Protein AF-A0A1A8PCF0-F1 (afdb_monomer)

Secondary structure (DSSP, 8-state):
------PPPPEEEEEEEEESPPP--HHHHS----TT-SSEEEEEEEEES--SHHHHHHHHHHHHHHS--SEEEEEES---THHHHHHHHHHHHH---EEEEEGGGGPPPPP--

Sequence (113 aa):
TVAEASEKPPGLSVGVILGQTRPVFDQELQYSRRPQDVVDVDVVTLKMNQTDPNSVITQVCELVSRSRLHGLVFADGTDQEAIAQILDFLSVQTQLPVLGVHGGSSMIMADKG

Nearest PDB structures (foldseek):
  4pe5-assembly1_B  TM=8.652E-01  e=1.620E-09  Rattus norvegicus
  6e7u-assembly1_B  TM=8.536E-01  e=1.525E-09  Rattus norvegicus
  5b3j-assembly1_C  TM=8.841E-01  e=9.446E-09  Rattus norvegicus
  6e7w-assembly1_B  TM=8.440E-01  e=5.143E-09  Rattus norvegicus
  5b3j-assembly2_D  TM=8.704E-01  e=2.998E-08  Rattus norvegicus

Foldseek 3Di:
DDPDDPPDQAEAEEEEEEEADPDDDVVVQDDDDDPPDSYHYHYHYDYHDDQPLVRVVVVVVVCVVVDVHQAYEYEYPEQALVSCVSQVVVCVVSVHHYHYDYHNVNDDDDPPD

Solvent-accessible surface area (backbone atoms only — not comparable to full-atom values): 6687 Å² total; per-residue (Å²): 135,82,79,80,73,85,72,75,56,54,76,45,32,34,36,40,38,39,24,54,49,80,94,74,59,72,78,78,64,53,70,81,83,53,97,84,55,73,56,44,69,44,68,48,76,46,82,35,88,55,74,52,72,66,51,44,53,52,53,51,51,50,50,55,74,76,38,86,57,68,28,38,38,37,32,29,58,42,89,43,57,66,46,25,55,52,47,52,52,46,22,68,76,68,71,35,55,64,44,45,77,30,45,10,32,46,49,81,80,75,80,89,123

Mean predicted aligned error: 6.26 Å

Organism: NCBI:txid704102

pLDDT: mean 87.86, std 12.55, range [42.16, 97.0]

Radius of gyration: 16.6 Å; Cα contacts (8 Å, |Δi|>4): 179; chains: 1; bounding box: 47×28×53 Å

Structure (mmCIF, N/CA/C/O backbone):
data_AF-A0A1A8PCF0-F1
#
_entry.id   AF-A0A1A8PCF0-F1
#
loop_
_atom_site.group_PDB
_atom_site.id
_atom_site.type_symbol
_atom_site.label_atom_id
_atom_site.label_alt_id
_atom_site.label_comp_id
_atom_site.label_asym_id
_atom_site.label_entity_id
_atom_site.label_seq_id
_atom_site.pdbx_PDB_ins_code
_atom_site.Cartn_x
_atom_site.Cartn_y
_atom_site.Cartn_z
_atom_site.occupancy
_atom_site.B_iso_or_equiv
_atom_site.auth_seq_id
_atom_site.auth_comp_id
_atom_site.auth_asym_id
_atom_site.auth_atom_id
_atom_site.pdbx_PDB_model_num
ATOM 1 N N . THR A 1 1 ? 19.621 -12.624 -40.838 1.00 42.16 1 THR A N 1
ATOM 2 C CA . THR A 1 1 ? 19.572 -12.927 -39.396 1.00 42.16 1 THR A CA 1
ATOM 3 C C . THR A 1 1 ? 19.255 -11.635 -38.681 1.00 42.16 1 THR A C 1
ATOM 5 O O . THR A 1 1 ? 20.073 -10.727 -38.688 1.00 42.16 1 THR A O 1
ATOM 8 N N . VAL A 1 2 ? 18.019 -11.477 -38.207 1.00 44.75 2 VAL A N 1
ATOM 9 C CA . VAL A 1 2 ? 17.646 -10.302 -37.407 1.00 44.75 2 VAL A CA 1
ATOM 10 C C . VAL A 1 2 ? 18.209 -10.550 -36.014 1.00 44.75 2 VAL A C 1
ATOM 12 O O . VAL A 1 2 ? 17.939 -11.600 -35.438 1.00 44.75 2 VAL A O 1
ATOM 15 N N . ALA A 1 3 ? 19.068 -9.655 -35.532 1.00 48.28 3 ALA A N 1
ATOM 16 C CA . ALA A 1 3 ? 19.566 -9.711 -34.167 1.00 48.28 3 ALA A CA 1
ATOM 17 C C . ALA A 1 3 ? 18.365 -9.571 -33.224 1.00 48.28 3 ALA A C 1
ATOM 19 O O . ALA A 1 3 ? 17.664 -8.561 -33.284 1.00 48.28 3 ALA A O 1
ATOM 20 N N . GLU A 1 4 ? 18.108 -10.587 -32.401 1.00 52.72 4 GLU A N 1
ATOM 21 C CA . GLU A 1 4 ? 17.192 -10.463 -31.271 1.00 52.72 4 GLU A CA 1
ATOM 22 C C . GLU A 1 4 ? 17.738 -9.341 -30.390 1.00 52.72 4 GLU A C 1
ATOM 24 O O . GLU A 1 4 ? 18.803 -9.461 -29.779 1.00 52.72 4 GLU A O 1
ATOM 29 N N . ALA A 1 5 ? 17.054 -8.198 -30.396 1.00 55.16 5 ALA A N 1
ATOM 30 C CA . ALA A 1 5 ? 17.300 -7.180 -29.399 1.00 55.16 5 ALA A CA 1
ATOM 31 C C . ALA A 1 5 ? 17.076 -7.856 -28.044 1.00 55.16 5 ALA A C 1
ATOM 33 O O . ALA A 1 5 ? 16.012 -8.423 -27.810 1.00 55.16 5 ALA A O 1
ATOM 34 N N . SER A 1 6 ? 18.094 -7.841 -27.183 1.00 60.41 6 SER A N 1
ATOM 35 C CA . SER A 1 6 ? 17.974 -8.255 -25.786 1.00 60.41 6 SER A CA 1
ATOM 36 C C . SER A 1 6 ? 17.006 -7.291 -25.103 1.00 60.41 6 SER A C 1
ATOM 38 O O . SER A 1 6 ? 17.423 -6.293 -24.514 1.00 60.41 6 SER A O 1
ATOM 40 N N . GLU A 1 7 ? 15.709 -7.532 -25.262 1.00 67.56 7 GLU A N 1
ATOM 41 C CA . GLU A 1 7 ? 14.659 -6.710 -24.688 1.00 67.56 7 GLU A CA 1
ATOM 42 C C . GLU A 1 7 ? 14.766 -6.835 -23.167 1.00 67.56 7 GLU A C 1
ATOM 44 O O . GLU A 1 7 ? 14.759 -7.934 -22.606 1.00 67.56 7 GLU A O 1
ATOM 49 N N . LYS A 1 8 ? 14.982 -5.701 -22.491 1.00 75.00 8 LYS A N 1
ATOM 50 C CA . LYS A 1 8 ? 15.029 -5.673 -21.030 1.00 75.00 8 LYS A CA 1
ATOM 51 C C . LYS A 1 8 ? 13.683 -6.215 -20.522 1.00 75.00 8 LYS A C 1
ATOM 53 O O . LYS A 1 8 ? 12.656 -5.762 -21.028 1.00 75.00 8 LYS A O 1
ATOM 58 N N . PRO A 1 9 ? 13.664 -7.136 -19.540 1.00 82.69 9 PRO A N 1
ATOM 59 C CA . PRO A 1 9 ? 12.409 -7.637 -18.996 1.00 82.69 9 PRO A CA 1
ATOM 60 C C . PRO A 1 9 ? 11.531 -6.468 -18.518 1.00 82.69 9 PRO A C 1
ATOM 62 O O . PRO A 1 9 ? 12.070 -5.485 -17.989 1.00 82.69 9 PRO A O 1
ATOM 65 N N . PRO A 1 10 ? 10.201 -6.538 -18.710 1.00 89.69 10 PRO A N 1
ATOM 66 C CA . PRO A 1 10 ? 9.280 -5.521 -18.221 1.00 89.69 10 PRO A CA 1
ATOM 67 C C . PRO A 1 10 ? 9.468 -5.303 -16.718 1.00 89.69 10 PRO A C 1
ATOM 69 O O . PRO A 1 10 ? 9.620 -6.258 -15.957 1.00 89.69 10 PRO A O 1
ATOM 72 N N . GLY A 1 11 ? 9.464 -4.038 -16.301 1.00 90.94 11 GLY A N 1
ATOM 73 C CA . GLY A 1 11 ? 9.557 -3.665 -14.893 1.00 90.94 11 GLY A CA 1
ATOM 74 C C . GLY A 1 11 ? 8.195 -3.718 -14.206 1.00 90.94 11 GLY A C 1
ATOM 75 O O . GLY A 1 11 ? 7.201 -3.270 -14.773 1.00 90.94 11 GLY A O 1
ATOM 76 N N . LEU A 1 12 ? 8.163 -4.214 -12.974 1.00 93.62 12 LEU A N 1
ATOM 77 C CA . LEU A 1 12 ? 7.002 -4.205 -12.091 1.00 93.62 12 LEU A CA 1
ATOM 78 C C . LEU A 1 12 ? 7.427 -3.640 -10.736 1.00 93.62 12 LEU A C 1
ATOM 80 O O . LEU A 1 12 ? 8.208 -4.258 -10.032 1.00 93.62 12 LEU A O 1
ATOM 84 N N . SER A 1 13 ? 6.896 -2.487 -10.351 1.00 95.19 13 SER A N 1
A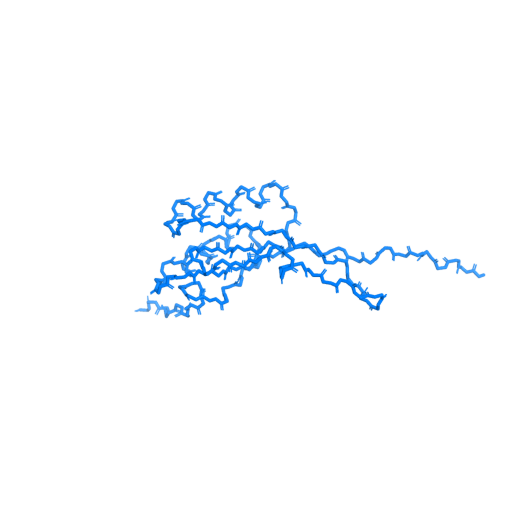TOM 85 C CA . SER A 1 13 ? 7.158 -1.872 -9.041 1.00 95.19 13 SER A CA 1
ATOM 86 C C . SER A 1 13 ? 5.911 -1.957 -8.166 1.00 95.19 13 SER A C 1
ATOM 88 O O . SER A 1 13 ? 4.838 -1.524 -8.594 1.00 95.19 13 SER A O 1
ATOM 90 N N . VAL A 1 14 ? 6.038 -2.530 -6.970 1.00 95.81 14 VAL A N 1
ATOM 91 C CA . VAL A 1 14 ? 4.942 -2.733 -6.012 1.00 95.81 14 VAL A CA 1
ATOM 92 C C . VAL A 1 14 ? 5.300 -2.068 -4.690 1.00 95.81 14 VAL A C 1
ATOM 94 O O . VAL A 1 14 ? 6.380 -2.290 -4.145 1.00 95.81 14 VAL A O 1
ATOM 97 N N . GLY A 1 15 ? 4.384 -1.260 -4.159 1.00 95.94 15 GLY A N 1
ATOM 98 C CA . GLY A 1 15 ? 4.527 -0.702 -2.818 1.00 95.94 15 GLY A CA 1
ATOM 99 C C . GLY A 1 15 ? 4.014 -1.689 -1.773 1.00 95.94 15 GLY A C 1
ATOM 100 O O . GLY A 1 15 ? 2.891 -2.167 -1.895 1.00 95.94 15 GLY A O 1
ATOM 101 N N . VAL A 1 16 ? 4.807 -1.986 -0.748 1.00 95.62 16 VAL A N 1
ATOM 102 C CA . VAL A 1 16 ? 4.413 -2.836 0.385 1.00 95.62 16 VAL A CA 1
ATOM 103 C C . VAL A 1 16 ? 4.380 -1.983 1.641 1.00 95.62 16 VAL A C 1
ATOM 105 O O . VAL A 1 16 ? 5.405 -1.456 2.070 1.00 95.62 16 VAL A O 1
ATOM 108 N N . ILE A 1 17 ? 3.199 -1.848 2.235 1.00 95.56 17 ILE A N 1
ATOM 109 C CA . ILE A 1 17 ? 2.974 -1.010 3.408 1.00 95.56 17 ILE A CA 1
ATOM 110 C C . ILE A 1 17 ? 2.633 -1.893 4.603 1.00 95.56 17 ILE A C 1
ATOM 112 O O . ILE A 1 17 ? 1.712 -2.707 4.547 1.00 95.56 17 ILE A O 1
ATOM 116 N N . LEU A 1 18 ? 3.388 -1.716 5.686 1.00 95.69 18 LEU A N 1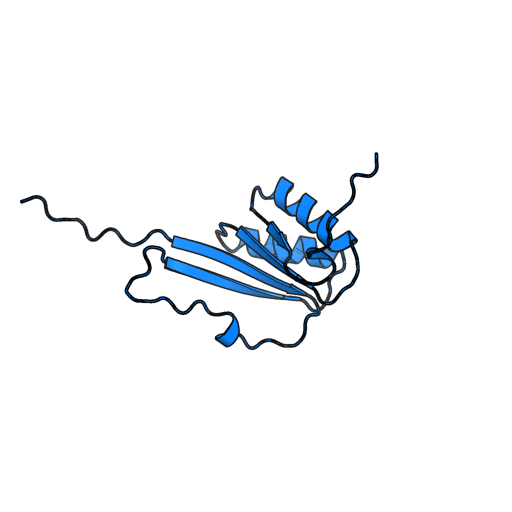
ATOM 117 C CA . LEU A 1 18 ? 3.238 -2.452 6.936 1.00 95.69 18 LEU A CA 1
ATOM 118 C C . LEU A 1 18 ? 2.879 -1.475 8.060 1.00 95.69 18 LEU A C 1
ATOM 120 O O . LEU A 1 18 ? 3.739 -0.735 8.542 1.00 95.69 18 LEU A O 1
ATOM 124 N N . GLY A 1 19 ? 1.610 -1.449 8.463 1.00 94.75 19 GLY A N 1
ATOM 125 C CA . GLY A 1 19 ? 1.093 -0.558 9.502 1.00 94.75 19 GLY A CA 1
ATOM 126 C C . GLY A 1 19 ? 0.871 -1.269 10.830 1.00 94.75 19 GLY A C 1
ATOM 127 O O . GLY A 1 19 ? 0.013 -2.128 10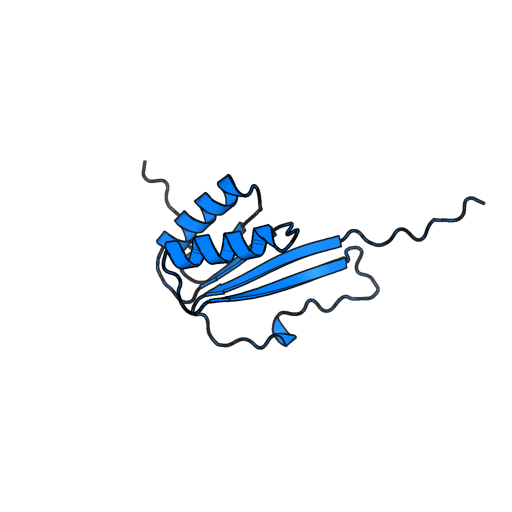.935 1.00 94.75 19 GLY A O 1
ATOM 128 N N . GLN A 1 20 ? 1.604 -0.914 11.884 1.00 92.81 20 GLN A N 1
ATOM 129 C CA . GLN A 1 20 ? 1.428 -1.534 13.212 1.00 92.81 20 GLN A CA 1
ATOM 130 C C . GLN A 1 20 ? 1.550 -3.074 13.229 1.00 92.81 20 GLN A C 1
ATOM 132 O O . GLN A 1 20 ? 1.066 -3.734 14.146 1.00 92.81 20 GLN A O 1
ATOM 137 N N . THR A 1 21 ? 2.205 -3.671 12.231 1.00 90.50 21 THR A N 1
ATOM 138 C CA . THR A 1 21 ? 2.487 -5.108 12.215 1.00 90.50 21 THR A CA 1
ATOM 139 C C . THR A 1 21 ? 3.644 -5.435 13.159 1.00 90.50 21 THR A C 1
ATOM 141 O O . THR A 1 21 ? 4.342 -4.557 13.674 1.00 90.50 21 THR A O 1
ATOM 144 N N . ARG A 1 22 ? 3.916 -6.731 13.347 1.00 88.19 22 ARG A N 1
ATOM 145 C CA . ARG A 1 22 ? 5.174 -7.161 13.972 1.00 88.19 22 ARG A CA 1
ATOM 146 C C . ARG A 1 22 ? 6.373 -6.628 13.168 1.00 88.19 22 ARG A C 1
ATOM 148 O O . ARG A 1 22 ? 6.241 -6.457 11.953 1.00 88.19 22 ARG A O 1
ATOM 155 N N . PRO A 1 23 ? 7.530 -6.383 13.810 1.00 83.75 23 PRO A N 1
ATOM 156 C CA . PRO A 1 23 ? 8.741 -6.002 13.094 1.00 83.75 23 PRO A CA 1
ATOM 157 C C . PRO A 1 23 ? 9.125 -7.069 12.063 1.00 83.75 23 PRO A C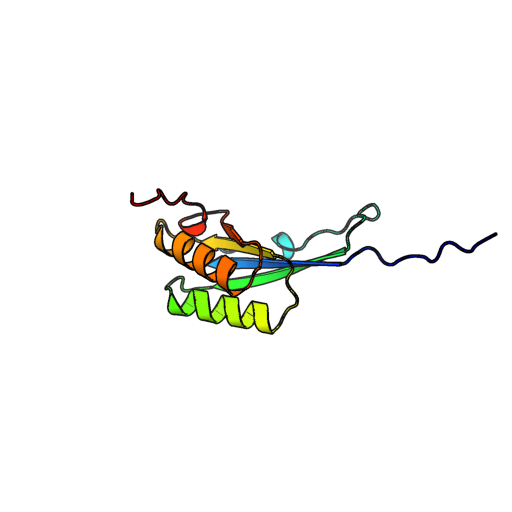 1
ATOM 159 O O . PRO A 1 23 ? 9.227 -8.244 12.407 1.00 83.75 23 PRO A O 1
ATOM 162 N N . VAL A 1 24 ? 9.348 -6.641 10.821 1.00 84.50 24 VAL A N 1
ATOM 163 C CA . VAL A 1 24 ? 9.852 -7.468 9.713 1.00 84.50 24 VAL A CA 1
ATOM 164 C C . VAL A 1 24 ? 11.149 -6.842 9.212 1.00 84.50 24 VAL A C 1
ATOM 166 O O . VAL A 1 24 ? 11.229 -5.610 9.098 1.00 84.50 24 VAL A O 1
ATOM 169 N N . PHE A 1 25 ? 12.175 -7.648 8.939 1.00 85.00 25 PHE A N 1
ATOM 170 C CA . PHE A 1 25 ? 13.437 -7.140 8.404 1.00 85.00 25 PHE A CA 1
ATOM 171 C C . PHE A 1 25 ? 13.311 -6.845 6.907 1.00 85.00 25 PHE A C 1
ATOM 173 O O . PHE A 1 25 ? 12.656 -7.578 6.173 1.00 85.00 25 PHE A O 1
ATOM 180 N N . ASP A 1 26 ? 13.971 -5.789 6.425 1.00 81.19 26 ASP A N 1
ATOM 181 C CA . ASP A 1 26 ? 13.859 -5.370 5.014 1.00 81.19 26 ASP A CA 1
ATOM 182 C C . ASP A 1 26 ? 14.298 -6.474 4.045 1.00 81.19 26 ASP A C 1
ATOM 184 O O . ASP A 1 26 ? 13.782 -6.586 2.939 1.00 81.19 26 ASP A O 1
ATOM 188 N N . GLN A 1 27 ? 15.214 -7.333 4.485 1.00 81.31 27 GLN A N 1
ATOM 189 C CA . GLN A 1 27 ? 15.726 -8.457 3.709 1.00 81.31 27 GLN A CA 1
ATOM 190 C C . GLN A 1 27 ? 14.678 -9.555 3.472 1.00 81.31 27 GLN A C 1
ATOM 192 O O . GLN A 1 27 ? 14.762 -10.263 2.475 1.00 81.31 27 GLN A O 1
ATOM 197 N N . GLU A 1 28 ? 13.673 -9.668 4.345 1.00 83.00 28 GLU A N 1
ATOM 198 C CA . GLU A 1 28 ? 12.536 -10.585 4.170 1.00 83.00 28 GLU A CA 1
ATOM 199 C C 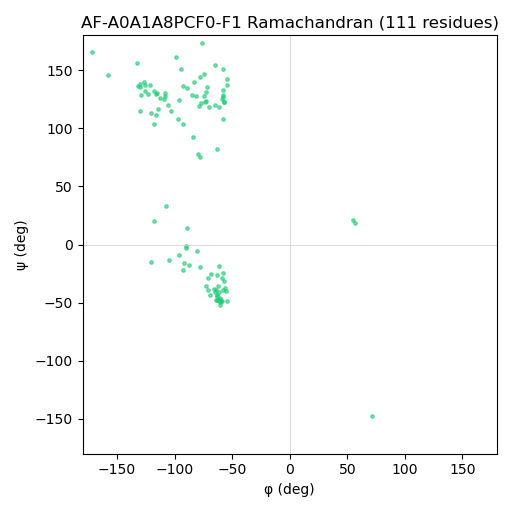. GLU A 1 28 ? 11.506 -10.048 3.167 1.00 83.00 28 GLU A C 1
ATOM 201 O O . GLU A 1 28 ? 10.708 -10.811 2.630 1.00 83.00 28 GLU A O 1
ATOM 206 N N . LEU A 1 29 ? 11.526 -8.739 2.907 1.00 81.06 29 LEU A N 1
ATOM 207 C CA . LEU A 1 29 ? 10.601 -8.056 1.999 1.00 81.06 29 LEU A CA 1
ATOM 208 C C . LEU A 1 29 ? 11.184 -7.884 0.592 1.00 81.06 29 LEU A C 1
ATOM 210 O O . LEU A 1 29 ? 10.474 -7.490 -0.331 1.00 81.06 29 LEU A O 1
ATOM 214 N N . GLN A 1 30 ? 12.470 -8.186 0.411 1.00 81.12 30 GLN A N 1
ATOM 215 C CA . GLN A 1 30 ? 13.124 -8.106 -0.887 1.00 81.12 30 GLN A CA 1
ATOM 216 C C . GLN A 1 30 ? 12.706 -9.266 -1.786 1.00 81.12 30 GLN A C 1
ATOM 218 O O . GLN A 1 30 ? 12.851 -10.444 -1.449 1.00 81.12 30 GLN A O 1
ATOM 223 N N . TYR A 1 31 ? 12.258 -8.926 -2.991 1.00 83.12 31 TYR A N 1
ATOM 224 C CA . TYR A 1 31 ? 12.061 -9.917 -4.032 1.00 83.12 31 TYR A CA 1
ATOM 225 C C . TYR A 1 31 ? 13.416 -10.446 -4.517 1.00 83.12 31 TYR A C 1
ATOM 227 O O . TYR A 1 31 ? 14.247 -9.712 -5.050 1.00 83.12 31 TYR A O 1
ATOM 235 N N . SER A 1 32 ? 13.640 -11.747 -4.343 1.00 83.44 32 SER A N 1
ATOM 236 C CA . SER A 1 32 ? 14.837 -12.415 -4.850 1.00 83.44 32 SER A CA 1
ATOM 237 C C . SER A 1 32 ? 14.636 -12.804 -6.310 1.00 83.44 32 SER A C 1
ATOM 239 O O . SER A 1 32 ? 14.130 -13.891 -6.602 1.00 83.44 32 SER A O 1
ATOM 241 N N . ARG A 1 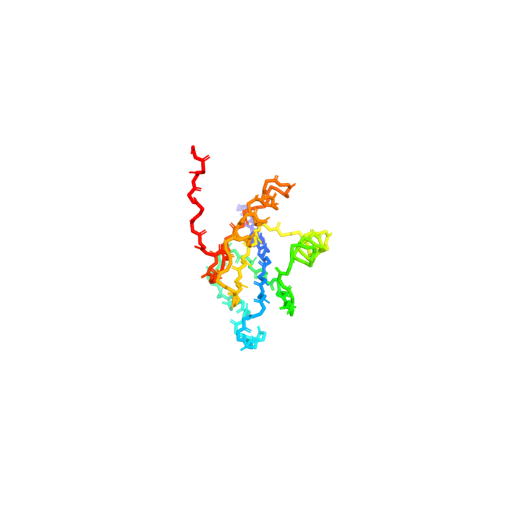33 ? 15.048 -11.911 -7.218 1.00 80.12 33 ARG A N 1
ATOM 242 C CA . ARG A 1 33 ? 15.003 -12.151 -8.663 1.00 80.12 33 ARG A CA 1
ATOM 243 C C . ARG A 1 33 ? 15.803 -13.399 -9.030 1.00 80.12 33 ARG A C 1
ATOM 245 O O . ARG A 1 33 ? 16.989 -13.521 -8.717 1.00 80.12 33 ARG A O 1
ATOM 252 N N . ARG A 1 34 ? 15.162 -14.316 -9.742 1.00 84.31 34 ARG A N 1
ATOM 253 C CA . ARG A 1 34 ? 15.767 -15.515 -10.316 1.00 84.31 34 ARG A CA 1
ATOM 254 C C . ARG A 1 34 ? 16.183 -15.235 -11.763 1.00 84.31 34 ARG A C 1
ATOM 256 O O . ARG A 1 34 ? 15.533 -14.453 -12.454 1.00 84.31 34 ARG A O 1
ATOM 263 N N . PRO A 1 35 ? 17.225 -15.910 -12.281 1.00 79.69 35 PRO A N 1
ATOM 264 C CA . PRO A 1 35 ? 17.685 -15.713 -13.661 1.00 79.69 35 PRO A CA 1
ATOM 265 C C . PRO A 1 35 ? 16.617 -15.975 -14.735 1.00 79.69 35 PRO A C 1
ATOM 267 O O . PRO A 1 35 ? 16.707 -15.441 -15.833 1.00 79.69 35 PRO A O 1
ATOM 270 N N . GLN A 1 36 ? 15.621 -16.798 -14.409 1.00 84.19 36 GLN A N 1
ATOM 271 C CA . GLN A 1 36 ? 14.513 -17.190 -15.282 1.00 84.19 36 GLN A CA 1
ATOM 272 C C . GLN A 1 36 ? 13.288 -16.266 -15.193 1.00 84.19 36 GLN A C 1
ATOM 274 O O . GLN A 1 36 ? 12.300 -16.508 -15.885 1.00 84.19 36 GLN A O 1
ATOM 279 N N . ASP A 1 37 ? 13.322 -15.242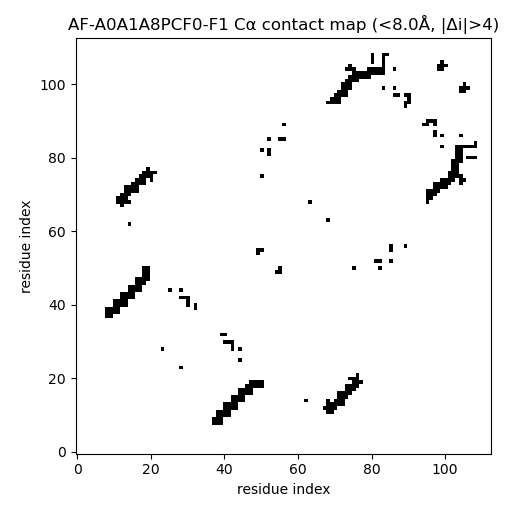 -14.337 1.00 84.38 37 ASP A N 1
ATOM 280 C CA . ASP A 1 37 ? 12.186 -14.341 -14.171 1.00 84.38 37 ASP A CA 1
ATOM 281 C C . ASP A 1 37 ? 12.053 -13.424 -15.386 1.00 84.38 37 ASP A C 1
ATOM 283 O O . ASP A 1 37 ? 12.964 -12.666 -15.744 1.00 84.38 37 ASP A O 1
ATOM 287 N N . VAL A 1 38 ? 10.871 -13.486 -15.995 1.00 89.00 38 VAL A N 1
ATOM 288 C CA . VAL A 1 38 ? 10.496 -12.704 -17.179 1.00 89.00 38 VAL A CA 1
ATOM 289 C C . VAL A 1 38 ? 10.081 -11.268 -16.843 1.00 89.00 38 VAL A C 1
ATOM 291 O O . VAL A 1 38 ? 9.864 -10.480 -17.752 1.00 89.00 38 VAL A O 1
ATOM 294 N N . VAL A 1 39 ? 9.990 -10.917 -15.555 1.00 89.56 39 VAL A N 1
ATOM 295 C CA . VAL A 1 39 ? 9.653 -9.577 -15.047 1.00 89.56 39 VAL A CA 1
ATOM 296 C C . VAL A 1 39 ? 10.741 -9.129 -14.070 1.00 89.56 39 VAL A C 1
ATOM 298 O O . VAL A 1 39 ? 11.247 -9.928 -13.282 1.00 89.56 39 VAL A O 1
ATOM 301 N N . ASP A 1 40 ? 11.112 -7.854 -14.126 1.00 89.88 40 ASP A N 1
ATOM 302 C CA . ASP A 1 40 ? 12.012 -7.211 -13.169 1.00 89.88 40 ASP A CA 1
ATOM 303 C C . ASP A 1 40 ? 11.183 -6.563 -12.053 1.00 89.88 40 ASP A C 1
ATOM 305 O O . ASP A 1 40 ? 10.531 -5.544 -12.281 1.00 89.88 40 ASP A O 1
ATOM 309 N N . VAL A 1 41 ? 11.136 -7.194 -10.877 1.00 91.62 41 VAL A N 1
ATOM 310 C CA . VAL A 1 41 ? 10.270 -6.763 -9.770 1.00 91.62 41 VAL A CA 1
ATOM 311 C C . VAL A 1 41 ? 11.040 -5.891 -8.782 1.00 91.62 41 VAL A C 1
ATOM 313 O O . VAL A 1 41 ? 12.038 -6.322 -8.208 1.00 91.62 41 VAL A O 1
ATOM 316 N N . ASP A 1 42 ? 10.524 -4.692 -8.541 1.00 92.19 42 ASP A N 1
ATOM 317 C CA . ASP A 1 42 ? 10.973 -3.743 -7.529 1.00 92.19 42 ASP A CA 1
ATOM 318 C C . ASP A 1 42 ? 9.939 -3.659 -6.396 1.00 92.19 42 ASP A C 1
ATOM 320 O O . ASP A 1 42 ? 8.739 -3.505 -6.639 1.00 92.19 42 ASP A O 1
ATOM 324 N N . VAL A 1 43 ? 10.397 -3.775 -5.150 1.00 93.06 43 VAL A N 1
ATOM 325 C CA . VAL A 1 43 ? 9.532 -3.741 -3.963 1.00 93.06 43 VAL A CA 1
ATOM 326 C C . VAL A 1 43 ? 9.887 -2.525 -3.124 1.00 93.06 43 VAL A C 1
ATOM 328 O O . VAL A 1 43 ? 10.942 -2.477 -2.490 1.00 93.06 43 VAL A O 1
ATOM 331 N N . VAL A 1 44 ? 8.976 -1.554 -3.073 1.00 93.81 44 VAL A N 1
ATOM 332 C CA . VAL A 1 44 ? 9.148 -0.333 -2.282 1.00 93.81 44 VAL A CA 1
ATOM 333 C C . VAL A 1 44 ? 8.437 -0.505 -0.946 1.00 93.81 44 VAL A C 1
ATOM 335 O O . VAL A 1 44 ? 7.212 -0.516 -0.880 1.00 93.81 44 VAL A O 1
ATOM 338 N N . THR A 1 45 ? 9.203 -0.656 0.132 1.00 93.00 45 THR A N 1
ATOM 339 C CA . THR A 1 45 ? 8.645 -0.900 1.470 1.00 93.00 45 THR A CA 1
ATOM 340 C C . THR A 1 45 ? 8.430 0.400 2.244 1.00 93.00 45 THR A C 1
ATOM 342 O O . THR A 1 45 ? 9.325 1.243 2.308 1.00 93.00 45 THR A O 1
ATOM 345 N N . LEU A 1 46 ? 7.283 0.519 2.915 1.00 93.62 46 LEU A N 1
ATOM 346 C CA . LEU A 1 46 ? 6.972 1.580 3.870 1.00 93.62 46 LEU A CA 1
ATOM 347 C C . LEU A 1 46 ? 6.459 0.982 5.185 1.00 93.62 46 LEU A C 1
ATOM 349 O O . LEU A 1 46 ? 5.529 0.179 5.195 1.00 93.62 46 LEU A O 1
ATOM 353 N N . LYS A 1 47 ? 7.049 1.388 6.311 1.00 93.56 47 LYS A N 1
ATOM 354 C CA . LYS A 1 47 ? 6.620 0.961 7.651 1.00 93.56 47 LYS A CA 1
ATOM 355 C C . LYS A 1 47 ? 5.952 2.126 8.367 1.00 93.56 47 LYS A C 1
ATOM 357 O O . LYS A 1 47 ? 6.539 3.200 8.472 1.00 93.56 47 LYS A O 1
ATOM 362 N N . MET A 1 48 ? 4.745 1.899 8.874 1.00 92.06 48 MET A N 1
ATOM 363 C CA . MET A 1 48 ? 3.911 2.915 9.509 1.00 92.06 48 MET A CA 1
ATOM 364 C C . MET A 1 48 ? 3.644 2.565 10.972 1.00 92.06 48 MET A C 1
ATOM 366 O O . MET A 1 48 ? 3.227 1.456 11.300 1.00 92.06 48 MET A O 1
ATOM 370 N N . ASN A 1 49 ? 3.827 3.542 11.859 1.00 89.06 49 ASN A N 1
ATOM 371 C CA . ASN A 1 49 ? 3.537 3.379 13.289 1.00 89.06 49 ASN A CA 1
ATOM 372 C C . ASN A 1 49 ? 2.073 3.695 13.642 1.00 89.06 49 ASN A C 1
ATOM 374 O O . ASN A 1 49 ? 1.595 3.321 14.713 1.00 89.06 49 ASN A O 1
ATOM 378 N N . GLN A 1 50 ? 1.368 4.402 12.758 1.00 90.75 50 GLN A N 1
ATOM 379 C CA . GLN A 1 50 ? -0.015 4.831 12.938 1.00 90.75 50 GLN A CA 1
ATOM 380 C C . GLN A 1 50 ? -0.821 4.491 11.690 1.00 90.75 50 GLN A C 1
ATOM 382 O O . GLN A 1 50 ? -0.357 4.690 10.568 1.00 90.75 50 GLN A O 1
ATOM 387 N N . THR A 1 51 ? -2.020 3.972 11.916 1.00 92.81 51 THR A N 1
ATOM 388 C CA . THR A 1 51 ? -2.977 3.535 10.893 1.00 92.81 51 THR A CA 1
ATOM 389 C C . THR A 1 51 ? -4.275 4.340 10.968 1.00 92.81 51 THR A C 1
ATOM 391 O O . THR A 1 51 ? -5.302 3.915 10.454 1.00 92.81 51 THR A O 1
ATOM 394 N N . ASP A 1 52 ? -4.257 5.524 11.589 1.00 92.88 52 ASP A N 1
ATOM 395 C CA . ASP A 1 52 ? -5.397 6.435 11.506 1.00 92.88 52 ASP A CA 1
ATOM 396 C C . ASP A 1 52 ? -5.596 6.928 10.053 1.00 92.88 52 ASP A C 1
ATOM 398 O O . ASP A 1 52 ? -4.632 6.968 9.277 1.00 92.88 52 ASP A O 1
ATOM 402 N N . PRO A 1 53 ? -6.822 7.331 9.665 1.00 91.88 53 PRO A N 1
ATOM 403 C CA . PRO A 1 53 ? -7.144 7.638 8.273 1.00 91.88 53 PRO A CA 1
ATOM 404 C C . PRO A 1 53 ? -6.240 8.690 7.626 1.00 91.88 53 PRO A C 1
ATOM 406 O O . PRO A 1 53 ? -5.832 8.531 6.475 1.00 91.88 53 PRO A O 1
ATOM 409 N N . ASN A 1 54 ? -5.887 9.746 8.365 1.00 94.12 54 ASN A N 1
ATOM 410 C CA . ASN A 1 54 ? -5.059 10.826 7.832 1.00 94.12 54 ASN A CA 1
ATOM 411 C C . ASN A 1 54 ? -3.630 10.348 7.581 1.00 94.12 54 ASN A C 1
ATOM 413 O O . ASN A 1 54 ? -3.064 10.642 6.524 1.00 94.12 54 ASN A O 1
ATOM 417 N N . SER A 1 55 ? -3.062 9.593 8.524 1.00 94.56 55 SER A N 1
ATOM 418 C CA . SER A 1 55 ? -1.730 9.008 8.374 1.00 94.56 55 SER A CA 1
ATOM 419 C C . SER A 1 55 ? -1.662 8.062 7.178 1.00 94.56 55 SER A C 1
ATOM 421 O O . SER A 1 55 ? -0.750 8.195 6.363 1.00 94.56 55 SER A O 1
ATOM 423 N N . VAL A 1 56 ? -2.634 7.150 7.031 1.00 94.69 56 VAL A N 1
ATOM 424 C CA . VAL A 1 56 ? -2.686 6.189 5.911 1.00 94.69 56 VAL A CA 1
ATOM 425 C C . VAL A 1 56 ? -2.765 6.911 4.571 1.00 94.69 56 VAL A C 1
ATOM 427 O O . VAL A 1 56 ? -1.923 6.676 3.707 1.00 94.69 56 VAL A O 1
ATOM 430 N N . ILE A 1 57 ? -3.716 7.835 4.408 1.00 95.12 57 ILE A N 1
ATOM 431 C CA . ILE A 1 57 ? -3.888 8.576 3.151 1.00 95.12 57 ILE A CA 1
ATOM 432 C C . ILE A 1 57 ? -2.622 9.364 2.816 1.00 95.12 57 ILE A C 1
ATOM 434 O O . 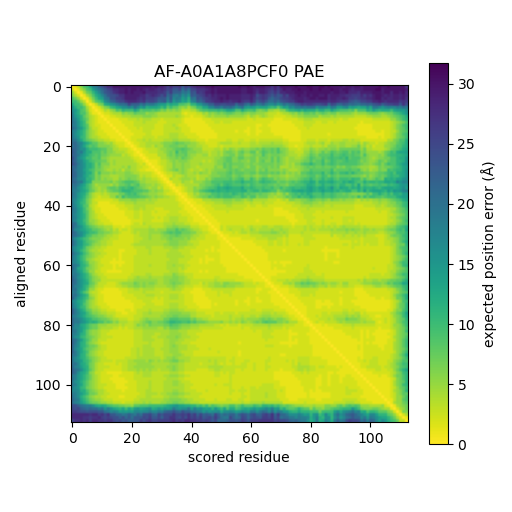ILE A 1 57 ? -2.123 9.273 1.698 1.00 95.12 57 ILE A O 1
ATOM 438 N N . THR A 1 58 ? -2.073 10.107 3.780 1.00 95.44 58 THR A N 1
ATOM 439 C CA . THR A 1 58 ? -0.897 10.956 3.547 1.00 95.44 58 THR A CA 1
ATOM 440 C C . THR A 1 58 ? 0.299 10.126 3.096 1.00 95.44 58 THR A C 1
ATOM 442 O O . THR A 1 58 ? 0.925 10.444 2.088 1.00 95.44 58 THR A O 1
ATOM 445 N N . GLN A 1 59 ? 0.595 9.042 3.810 1.00 95.50 59 GLN A N 1
ATOM 446 C CA . GLN A 1 59 ? 1.770 8.222 3.537 1.00 95.50 59 GLN A CA 1
ATOM 447 C C . GLN A 1 59 ? 1.643 7.413 2.244 1.00 95.50 59 GLN A C 1
ATOM 449 O O . GLN A 1 59 ? 2.608 7.327 1.484 1.00 95.50 59 GLN A O 1
ATOM 454 N N . VAL A 1 60 ? 0.456 6.873 1.947 1.00 94.56 60 VAL A N 1
ATOM 455 C CA . VAL A 1 60 ? 0.206 6.202 0.663 1.00 94.56 60 VAL A CA 1
ATOM 456 C C . VAL A 1 60 ? 0.336 7.200 -0.485 1.00 94.56 60 VAL A C 1
ATOM 458 O O . VAL A 1 60 ? 1.040 6.923 -1.453 1.00 94.56 60 VAL A O 1
ATOM 461 N N . CYS A 1 61 ? -0.283 8.378 -0.381 1.00 94.25 61 CYS A N 1
ATOM 462 C CA . CYS A 1 61 ? -0.186 9.412 -1.411 1.00 94.25 61 CYS A CA 1
ATOM 463 C C . CYS A 1 61 ? 1.255 9.889 -1.617 1.00 94.25 61 CYS A C 1
ATOM 465 O O . CYS A 1 61 ? 1.681 10.060 -2.759 1.00 94.25 61 CYS A O 1
ATOM 467 N N . GLU A 1 62 ? 2.028 10.071 -0.542 1.00 95.31 62 GLU A N 1
ATOM 468 C CA . GLU A 1 62 ? 3.443 10.425 -0.649 1.00 95.31 62 GLU A CA 1
ATOM 469 C C . GLU A 1 62 ? 4.216 9.337 -1.408 1.00 95.31 62 GLU A C 1
ATOM 471 O O . GLU A 1 62 ? 4.923 9.645 -2.371 1.00 95.31 62 GLU A O 1
ATOM 476 N N . LEU A 1 63 ? 4.029 8.067 -1.040 1.00 95.56 63 LEU A N 1
ATOM 477 C CA . LEU A 1 63 ? 4.671 6.934 -1.703 1.00 95.56 63 LEU A CA 1
ATOM 478 C C . LEU A 1 63 ? 4.312 6.872 -3.197 1.00 95.56 63 LEU A C 1
ATOM 480 O O . LEU A 1 63 ? 5.202 6.794 -4.043 1.00 95.56 63 LEU A O 1
ATOM 484 N N . VAL A 1 64 ? 3.024 6.975 -3.526 1.00 93.88 64 VAL A N 1
ATOM 485 C CA . VAL A 1 64 ? 2.525 6.972 -4.911 1.00 93.88 64 VAL A CA 1
ATOM 486 C C . VAL A 1 64 ? 3.059 8.167 -5.706 1.00 93.88 64 VAL A C 1
ATOM 488 O O . VAL A 1 64 ? 3.373 8.033 -6.885 1.00 93.88 64 VAL A O 1
ATOM 491 N N . SER A 1 65 ? 3.219 9.337 -5.082 1.00 93.94 65 SER A N 1
ATOM 492 C CA . SER A 1 65 ? 3.763 10.520 -5.764 1.00 93.94 65 SER A CA 1
ATOM 493 C C . SER A 1 65 ? 5.261 10.407 -6.077 1.00 93.94 65 SER A C 1
ATOM 495 O O . SER A 1 65 ? 5.742 10.992 -7.049 1.00 93.94 65 SER A O 1
ATOM 497 N N . ARG A 1 66 ? 6.007 9.656 -5.257 1.00 94.44 66 ARG A N 1
ATOM 498 C CA . ARG A 1 66 ? 7.468 9.517 -5.349 1.00 94.44 66 ARG A CA 1
ATOM 499 C C . ARG A 1 66 ? 7.906 8.322 -6.190 1.00 94.44 66 ARG A C 1
ATOM 501 O O . ARG A 1 66 ? 9.028 8.324 -6.697 1.00 94.44 66 ARG A O 1
ATOM 508 N N . SER A 1 67 ? 7.039 7.327 -6.351 1.00 92.44 67 SER A N 1
ATOM 509 C CA . SER A 1 67 ? 7.347 6.059 -7.006 1.00 92.44 67 SER A CA 1
ATOM 510 C C . SER A 1 67 ? 6.299 5.728 -8.063 1.00 92.44 67 SER A C 1
ATOM 512 O O . SER A 1 67 ? 5.101 5.815 -7.820 1.00 92.44 67 SER A O 1
ATOM 514 N N . ARG A 1 68 ? 6.739 5.282 -9.246 1.00 92.50 68 ARG A N 1
ATOM 515 C CA . ARG A 1 68 ? 5.831 4.746 -10.273 1.00 92.50 68 ARG A CA 1
ATOM 516 C C . ARG A 1 68 ? 5.416 3.322 -9.915 1.00 92.50 68 ARG A C 1
ATOM 518 O O . ARG A 1 68 ? 5.931 2.356 -10.475 1.00 92.50 68 ARG A O 1
ATOM 525 N N . LEU A 1 69 ? 4.516 3.218 -8.947 1.00 96.62 69 LEU A N 1
ATOM 526 C CA . LEU A 1 69 ? 3.954 1.946 -8.525 1.00 96.62 69 LEU A CA 1
ATOM 527 C C . LEU A 1 69 ? 2.941 1.440 -9.551 1.00 96.62 69 LEU A C 1
ATOM 529 O O . LEU A 1 69 ? 2.231 2.215 -10.184 1.00 96.62 69 LEU A O 1
ATOM 533 N N . HIS A 1 70 ? 2.878 0.123 -9.686 1.00 96.62 70 HIS A N 1
ATOM 534 C CA . HIS A 1 70 ? 1.892 -0.589 -10.497 1.00 96.62 70 HIS A CA 1
ATOM 535 C C . HIS A 1 70 ? 0.819 -1.245 -9.621 1.00 96.62 70 HIS A C 1
ATOM 537 O O . HIS A 1 70 ? -0.211 -1.674 -10.127 1.00 96.62 70 HIS A O 1
ATOM 543 N N . GLY A 1 71 ? 1.059 -1.325 -8.311 1.00 96.75 71 GLY A N 1
ATOM 544 C CA . GLY A 1 71 ? 0.128 -1.842 -7.321 1.00 96.75 71 GLY A CA 1
ATOM 545 C C . GLY A 1 71 ? 0.634 -1.607 -5.901 1.00 96.75 71 GLY A C 1
ATOM 546 O O . GLY A 1 71 ? 1.808 -1.287 -5.682 1.00 96.75 71 GLY A O 1
ATOM 547 N N . LEU A 1 72 ? -0.273 -1.764 -4.945 1.00 97.00 72 LEU A N 1
ATOM 548 C CA . LEU A 1 72 ? -0.030 -1.607 -3.518 1.00 97.00 72 LEU A CA 1
ATOM 549 C C . LEU A 1 72 ? -0.476 -2.862 -2.771 1.00 97.00 72 LEU A C 1
ATOM 551 O O . LEU A 1 72 ? -1.551 -3.402 -3.014 1.00 97.00 72 LEU A O 1
ATOM 555 N N . VAL A 1 73 ? 0.343 -3.293 -1.822 1.00 96.56 73 VAL A N 1
ATOM 556 C CA . VAL A 1 73 ? 0.023 -4.328 -0.844 1.00 96.56 73 VAL A CA 1
ATOM 557 C C . VAL A 1 73 ? 0.021 -3.674 0.526 1.00 96.56 73 VAL A C 1
ATOM 559 O O . VAL A 1 73 ? 0.965 -2.967 0.877 1.00 96.56 73 VAL A O 1
ATOM 562 N N . PHE A 1 74 ? -1.030 -3.910 1.300 1.00 96.88 74 PHE A N 1
ATOM 563 C CA . PHE A 1 74 ? -1.196 -3.330 2.622 1.00 96.88 74 PHE A CA 1
ATOM 564 C C . PHE A 1 74 ? -1.434 -4.427 3.654 1.00 96.88 74 PHE A C 1
ATOM 566 O O . PHE A 1 74 ? -2.258 -5.319 3.459 1.00 96.88 74 PHE A O 1
ATOM 573 N N . ALA A 1 75 ? -0.707 -4.353 4.758 1.00 95.62 75 ALA A N 1
ATOM 574 C CA . ALA A 1 75 ? -0.931 -5.172 5.934 1.00 95.62 75 ALA A CA 1
ATOM 575 C C . ALA A 1 75 ? -0.984 -4.264 7.152 1.00 95.62 75 ALA A C 1
ATOM 577 O O . ALA A 1 75 ? -0.139 -3.375 7.299 1.00 95.62 75 ALA A O 1
ATOM 578 N N . ASP A 1 76 ? -1.922 -4.529 8.053 1.00 95.38 76 ASP A N 1
ATOM 579 C CA . ASP A 1 76 ? -1.972 -3.843 9.330 1.00 95.38 76 ASP A CA 1
ATOM 580 C C . ASP A 1 76 ? -2.155 -4.781 10.517 1.00 95.38 76 ASP A C 1
ATOM 582 O O . ASP A 1 76 ? -2.621 -5.905 10.381 1.00 95.38 76 ASP A O 1
ATOM 586 N N . GLY A 1 77 ? -1.731 -4.322 11.692 1.00 93.94 77 GLY A N 1
ATOM 587 C CA . GLY A 1 77 ? -1.927 -5.030 12.956 1.00 93.94 77 GLY A CA 1
ATOM 588 C C . GLY A 1 77 ? -3.239 -4.691 13.663 1.00 93.94 77 GLY A C 1
ATOM 589 O O . GLY A 1 77 ? -3.343 -4.949 14.860 1.00 93.94 77 GLY A O 1
ATOM 590 N N . THR A 1 78 ? -4.197 -4.056 12.982 1.00 91.31 78 THR A N 1
ATOM 591 C CA . THR A 1 78 ? -5.486 -3.676 13.573 1.00 91.31 78 THR A CA 1
ATOM 592 C C . THR A 1 78 ? -6.571 -4.681 13.207 1.00 91.31 78 THR A C 1
ATOM 594 O O . THR A 1 78 ? -6.459 -5.393 12.216 1.00 91.31 78 THR A O 1
ATOM 597 N N . ASP A 1 79 ? -7.663 -4.675 13.971 1.00 90.12 79 ASP A N 1
ATOM 598 C CA . ASP A 1 79 ? -8.895 -5.398 13.643 1.00 90.12 79 ASP A CA 1
ATOM 599 C C . ASP A 1 79 ? -10.013 -4.421 13.212 1.00 90.12 79 ASP A C 1
ATOM 601 O O . ASP A 1 79 ? -11.189 -4.628 13.512 1.00 90.12 79 ASP A O 1
ATOM 605 N N . GLN A 1 80 ? -9.662 -3.311 12.547 1.00 87.56 80 GLN A N 1
ATOM 606 C CA . GLN A 1 80 ? -10.616 -2.268 12.151 1.00 87.56 80 GLN A CA 1
ATOM 607 C C . GLN A 1 80 ? -10.917 -2.289 10.646 1.00 87.56 80 GLN A C 1
ATOM 609 O O . GLN A 1 80 ? -10.046 -2.009 9.826 1.00 87.56 80 GLN A O 1
ATOM 614 N N . GLU A 1 81 ? -12.186 -2.490 10.279 1.00 90.19 81 GLU A N 1
ATOM 615 C CA . GLU A 1 81 ? -12.653 -2.443 8.878 1.00 90.19 81 GLU A CA 1
ATOM 616 C C . GLU A 1 81 ? -12.446 -1.077 8.195 1.00 90.19 81 GLU A C 1
ATOM 618 O O . GLU A 1 81 ? -12.443 -0.980 6.968 1.00 90.19 81 GLU A O 1
ATOM 623 N N . ALA A 1 82 ? -12.241 -0.010 8.977 1.00 91.19 82 ALA A N 1
ATOM 624 C CA . ALA A 1 82 ? -11.998 1.336 8.464 1.00 91.19 82 ALA A CA 1
ATOM 625 C C . ALA A 1 82 ? -10.777 1.391 7.531 1.00 91.19 82 ALA A C 1
ATOM 627 O O . ALA A 1 82 ? -10.775 2.167 6.577 1.00 91.19 82 ALA A O 1
ATOM 628 N N . ILE A 1 83 ? -9.766 0.545 7.766 1.00 93.38 83 ILE A N 1
ATOM 629 C CA . ILE A 1 83 ? -8.592 0.464 6.892 1.00 93.38 83 ILE A CA 1
ATOM 630 C C . ILE A 1 83 ? -8.997 -0.019 5.500 1.00 93.38 83 ILE A C 1
ATOM 632 O O . ILE A 1 83 ? -8.640 0.631 4.522 1.00 93.38 83 ILE A O 1
ATOM 636 N N . ALA A 1 84 ? -9.793 -1.087 5.391 1.00 93.75 84 ALA A N 1
ATOM 637 C CA . ALA A 1 84 ? -10.279 -1.575 4.101 1.00 93.75 84 ALA A CA 1
ATOM 638 C C . ALA A 1 84 ? -11.067 -0.495 3.331 1.00 93.75 84 ALA A C 1
ATOM 640 O O . ALA A 1 84 ? -10.849 -0.327 2.133 1.00 93.75 84 ALA A O 1
ATOM 641 N N . GLN A 1 85 ? -11.890 0.308 4.021 1.00 93.50 85 GLN A N 1
ATOM 642 C CA . GLN A 1 85 ? -12.628 1.429 3.409 1.00 93.50 85 GLN A CA 1
ATOM 643 C C . GLN A 1 85 ? -11.693 2.505 2.842 1.00 93.50 85 GLN A C 1
ATOM 645 O O . GLN A 1 85 ? -11.899 3.004 1.736 1.00 93.50 85 GLN A O 1
ATOM 650 N N . ILE A 1 86 ? -10.647 2.866 3.589 1.00 94.12 86 ILE A N 1
ATOM 651 C CA . ILE A 1 86 ? -9.650 3.842 3.131 1.00 94.12 86 ILE A CA 1
ATOM 652 C C . ILE A 1 86 ? -8.881 3.299 1.924 1.00 94.12 86 ILE A C 1
ATOM 654 O O . ILE A 1 86 ? -8.611 4.048 0.987 1.00 94.12 86 ILE A O 1
ATOM 658 N N . LEU A 1 87 ? -8.528 2.011 1.931 1.00 94.62 87 LEU A N 1
ATOM 659 C CA . LEU A 1 87 ? -7.823 1.378 0.817 1.00 94.62 87 LEU A CA 1
ATOM 660 C C . LEU A 1 87 ? -8.682 1.314 -0.449 1.00 94.62 87 LEU A C 1
ATOM 662 O O . LEU A 1 87 ? -8.153 1.562 -1.531 1.00 94.62 87 LEU A O 1
ATOM 666 N N . ASP A 1 88 ? -9.986 1.062 -0.321 1.00 94.19 88 ASP A N 1
ATOM 667 C CA . ASP A 1 88 ? -10.929 1.126 -1.443 1.00 94.19 88 ASP A CA 1
ATOM 668 C C . ASP A 1 88 ? -11.000 2.548 -2.025 1.00 94.19 88 ASP A C 1
ATOM 670 O O . ASP A 1 88 ? -10.786 2.758 -3.222 1.00 94.19 88 ASP A O 1
ATOM 674 N N . PHE A 1 89 ? -11.147 3.558 -1.158 1.00 94.56 89 PHE A N 1
ATOM 675 C CA . PHE A 1 89 ? -11.075 4.963 -1.562 1.00 94.56 89 PHE A CA 1
ATOM 676 C C . PHE A 1 89 ? -9.765 5.285 -2.300 1.00 94.56 89 PHE A C 1
ATOM 678 O O . PHE A 1 89 ? -9.791 5.877 -3.381 1.00 94.56 89 PHE A O 1
ATOM 685 N N . LEU A 1 90 ? -8.615 4.877 -1.756 1.00 94.25 90 LEU A N 1
ATOM 686 C CA . LEU A 1 90 ? -7.307 5.115 -2.370 1.00 94.25 90 LEU A CA 1
ATOM 687 C C . LEU A 1 90 ? -7.159 4.388 -3.708 1.00 94.25 90 LEU A C 1
ATOM 689 O O . LEU A 1 90 ? -6.609 4.972 -4.641 1.00 94.25 90 LEU A O 1
ATOM 693 N N . SER A 1 91 ? -7.667 3.161 -3.837 1.00 95.25 91 SER A N 1
ATOM 694 C CA . SER A 1 91 ? -7.649 2.426 -5.104 1.00 95.25 91 SER A CA 1
ATOM 695 C C . SER A 1 91 ? -8.424 3.182 -6.184 1.00 95.25 91 SER A C 1
ATOM 697 O O . SER A 1 91 ? -7.892 3.422 -7.268 1.00 95.25 91 SER A O 1
ATOM 699 N N . VAL A 1 92 ? -9.623 3.680 -5.859 1.00 95.81 92 VAL A N 1
ATOM 700 C CA . VAL A 1 92 ? -10.434 4.494 -6.778 1.00 95.81 92 VAL A CA 1
ATOM 701 C C . VAL A 1 92 ? -9.733 5.806 -7.148 1.00 95.81 92 VAL A C 1
ATOM 703 O O . VAL A 1 92 ? -9.710 6.173 -8.322 1.00 95.81 92 VAL A O 1
ATOM 706 N N . GLN A 1 93 ? -9.138 6.522 -6.190 1.00 94.31 93 GLN A N 1
ATOM 707 C CA . GLN A 1 93 ? -8.494 7.814 -6.47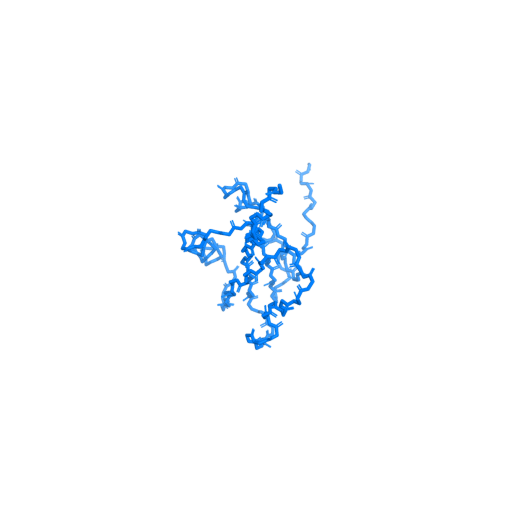5 1.00 94.31 93 GLN A CA 1
ATOM 708 C C . GLN A 1 93 ? -7.177 7.681 -7.249 1.00 94.31 93 GLN A C 1
ATOM 710 O O . GLN A 1 93 ? -6.865 8.522 -8.089 1.00 94.31 93 GLN A O 1
ATOM 715 N N . THR A 1 94 ? -6.394 6.638 -6.972 1.00 92.06 94 THR A N 1
ATOM 716 C CA . THR A 1 94 ? -5.069 6.442 -7.585 1.00 92.06 94 THR A CA 1
ATOM 717 C C . THR A 1 94 ? -5.112 5.598 -8.852 1.00 92.06 94 THR A C 1
ATOM 719 O O . THR A 1 94 ? -4.138 5.594 -9.601 1.00 92.06 94 THR A O 1
ATOM 722 N N . GLN A 1 95 ? -6.215 4.878 -9.090 1.00 94.38 95 GLN A N 1
ATOM 723 C CA . GLN A 1 95 ? -6.326 3.839 -10.120 1.00 94.38 95 GLN A CA 1
ATOM 724 C C . GLN A 1 95 ? -5.269 2.729 -9.965 1.00 94.38 95 GLN A C 1
ATOM 726 O O . GLN A 1 95 ? -5.005 1.978 -10.905 1.00 94.38 95 GLN A O 1
ATOM 731 N N . LEU A 1 96 ? -4.659 2.611 -8.779 1.00 96.12 96 LEU A N 1
ATOM 732 C CA . LEU A 1 96 ? -3.746 1.526 -8.453 1.00 96.12 96 LEU A CA 1
ATOM 733 C C . LEU A 1 96 ? -4.530 0.355 -7.858 1.00 96.12 96 LEU A C 1
ATOM 735 O O . LEU A 1 96 ? -5.350 0.559 -6.956 1.00 96.12 96 LEU A O 1
ATOM 739 N N . PRO A 1 97 ? -4.255 -0.884 -8.295 1.00 96.81 97 PRO A N 1
ATOM 740 C CA . PRO A 1 97 ? -4.708 -2.070 -7.586 1.00 96.81 97 PRO A CA 1
ATOM 741 C C . PRO A 1 97 ? -4.150 -2.071 -6.158 1.00 96.81 97 PRO A C 1
ATOM 743 O O . PRO A 1 97 ? -2.934 -1.978 -5.969 1.00 96.81 97 PRO A O 1
ATOM 746 N N . VAL A 1 98 ? -5.031 -2.189 -5.164 1.00 96.12 98 VAL A N 1
ATOM 747 C CA . VAL A 1 98 ? -4.661 -2.288 -3.746 1.00 96.12 98 VAL A CA 1
ATOM 748 C C . VAL A 1 98 ? -5.096 -3.649 -3.211 1.00 96.12 98 VAL A C 1
ATOM 750 O O . VAL A 1 98 ? -6.243 -4.050 -3.394 1.00 96.12 98 VAL A O 1
ATOM 753 N N . LEU A 1 99 ? -4.185 -4.361 -2.547 1.00 96.62 99 LEU A N 1
ATOM 754 C CA . LEU A 1 99 ? -4.442 -5.661 -1.935 1.00 96.62 99 LEU A CA 1
ATOM 755 C C . LEU A 1 99 ? -4.175 -5.606 -0.428 1.00 96.62 99 LEU A C 1
ATOM 757 O O . LEU A 1 99 ? -3.028 -5.479 -0.001 1.00 96.62 99 LEU A O 1
ATOM 761 N N . GLY A 1 100 ? -5.228 -5.745 0.376 1.00 96.00 100 GLY A N 1
ATOM 762 C CA . GLY A 1 100 ? -5.112 -5.963 1.817 1.00 96.00 100 GLY A CA 1
ATOM 763 C C . GLY A 1 100 ? -4.828 -7.431 2.136 1.00 96.00 100 GLY A C 1
ATOM 764 O O . GLY A 1 100 ? -5.544 -8.310 1.658 1.00 96.00 100 GLY A O 1
ATOM 765 N N . VAL A 1 101 ? -3.788 -7.716 2.925 1.00 95.69 101 VAL A N 1
ATOM 766 C CA . VAL A 1 101 ? -3.324 -9.100 3.176 1.00 95.69 101 VAL A CA 1
ATOM 767 C C . VAL A 1 101 ? -3.357 -9.527 4.643 1.00 95.69 101 VAL A C 1
ATOM 769 O O . VAL A 1 101 ? -3.256 -10.722 4.922 1.00 95.69 101 VAL A O 1
ATOM 772 N N . HIS A 1 102 ? -3.488 -8.592 5.589 1.00 95.12 102 HIS A N 1
ATOM 773 C CA . HIS A 1 102 ? -3.543 -8.906 7.019 1.00 95.12 102 HIS A CA 1
ATOM 774 C C . HIS A 1 102 ? -4.221 -7.799 7.836 1.00 95.12 102 HIS A C 1
ATOM 776 O O . HIS A 1 102 ? -4.042 -6.624 7.527 1.00 95.12 102 HIS A O 1
ATOM 782 N N . GLY A 1 103 ? -4.938 -8.177 8.897 1.00 95.06 103 GLY A N 1
ATOM 783 C CA . GLY A 1 103 ? -5.628 -7.244 9.791 1.00 95.06 103 GLY A CA 1
ATOM 784 C C . GLY A 1 103 ? -6.856 -6.603 9.147 1.00 95.06 103 GLY A C 1
ATOM 785 O O . GLY A 1 103 ? -7.523 -7.216 8.305 1.00 95.06 103 GLY A O 1
ATOM 786 N N . GLY A 1 104 ? -7.134 -5.357 9.523 1.00 94.94 104 GLY A N 1
ATOM 787 C CA . GLY A 1 104 ? -8.271 -4.556 9.076 1.00 94.94 104 GLY A CA 1
ATOM 788 C C . GLY A 1 104 ? -8.361 -4.403 7.565 1.00 94.94 104 GLY A C 1
ATOM 789 O O . GLY A 1 104 ? -9.445 -4.487 6.995 1.00 94.94 104 GLY A O 1
ATOM 790 N N . SER A 1 105 ? -7.219 -4.268 6.898 1.00 95.19 105 SER A N 1
ATOM 791 C CA . SER A 1 105 ? -7.109 -4.157 5.442 1.00 95.19 105 SER A CA 1
ATOM 792 C C . SER A 1 105 ? -7.593 -5.395 4.687 1.00 95.19 105 SER A C 1
ATOM 794 O O . SER A 1 105 ? -8.011 -5.272 3.540 1.00 95.19 105 SER A O 1
ATOM 796 N N . SER A 1 106 ? -7.549 -6.578 5.306 1.00 94.75 106 SER A N 1
ATOM 797 C CA . SER A 1 106 ? -7.985 -7.842 4.689 1.00 94.75 106 SER A CA 1
ATOM 798 C C . SER A 1 106 ? -9.461 -8.171 4.922 1.00 94.75 106 SER A C 1
ATOM 800 O O . SER A 1 106 ? -9.956 -9.188 4.432 1.00 94.75 106 SER A O 1
ATOM 802 N N . MET A 1 107 ? -10.172 -7.335 5.682 1.00 93.00 107 MET A N 1
ATOM 803 C CA . MET A 1 107 ? -11.585 -7.556 5.956 1.00 93.00 107 MET A CA 1
ATOM 804 C C . MET A 1 107 ? -12.428 -7.293 4.710 1.00 93.00 107 MET A C 1
ATOM 806 O O . MET A 1 107 ? -12.265 -6.287 4.022 1.00 93.00 107 MET A O 1
ATOM 810 N N . ILE A 1 108 ? -13.372 -8.196 4.445 1.00 83.38 108 ILE A N 1
ATOM 811 C CA . ILE A 1 108 ? -14.368 -8.001 3.395 1.00 83.38 108 ILE A CA 1
ATOM 812 C C . ILE A 1 108 ? -15.441 -7.064 3.930 1.00 83.38 108 ILE A C 1
ATOM 814 O O . ILE A 1 108 ? -16.129 -7.382 4.900 1.00 83.38 108 ILE A O 1
ATOM 818 N N . MET A 1 109 ? -15.596 -5.919 3.278 1.00 71.38 109 MET A N 1
ATOM 819 C CA . MET A 1 109 ? -16.679 -4.999 3.590 1.00 71.38 109 MET A CA 1
ATOM 820 C C . MET A 1 109 ? -17.985 -5.586 3.065 1.00 71.38 109 MET A C 1
ATOM 822 O O . MET A 1 109 ? -18.107 -5.887 1.877 1.00 71.38 109 MET A O 1
ATOM 826 N N . ALA A 1 110 ? -18.964 -5.764 3.947 1.00 65.62 110 ALA A N 1
ATOM 827 C CA . ALA A 1 110 ? -20.325 -6.006 3.504 1.00 65.62 110 ALA A CA 1
ATOM 828 C C . ALA A 1 110 ? -20.887 -4.692 2.955 1.00 65.62 110 ALA A C 1
ATOM 830 O O . ALA A 1 110 ? -20.790 -3.652 3.611 1.00 65.62 110 ALA A O 1
ATOM 831 N N . ASP A 1 111 ? -21.476 -4.750 1.764 1.00 56.69 111 ASP A N 1
ATOM 832 C CA . ASP A 1 111 ? -22.248 -3.636 1.231 1.00 56.69 111 ASP A CA 1
ATOM 833 C C . ASP A 1 111 ? -23.363 -3.305 2.234 1.00 56.69 111 ASP A C 1
ATOM 835 O O . ASP A 1 111 ? -24.144 -4.183 2.622 1.00 56.69 111 ASP A O 1
ATOM 839 N N . LYS A 1 112 ? -23.407 -2.062 2.723 1.00 53.31 112 LYS A N 1
ATOM 840 C CA . LYS A 1 112 ? -24.521 -1.597 3.557 1.00 53.31 112 LYS A CA 1
ATOM 841 C C . LYS A 1 112 ? -25.673 -1.244 2.620 1.00 53.31 112 LYS A C 1
ATOM 843 O O . LYS A 1 112 ? -25.875 -0.074 2.305 1.00 53.31 112 LYS A O 1
ATOM 848 N N . GLY A 1 113 ? -26.366 -2.286 2.159 1.00 44.38 113 GLY A N 1
ATOM 849 C CA . GLY A 1 113 ? -27.680 -2.183 1.521 1.00 44.38 113 GLY A CA 1
ATOM 850 C C . GLY A 1 113 ? -28.757 -1.702 2.485 1.00 44.38 113 GLY A C 1
ATOM 851 O O . GLY A 1 113 ? -28.647 -1.997 3.699 1.00 44.38 113 GLY A O 1
#